Protein AF-A0A920T170-F1 (afdb_monomer_lite)

Secondary structure (DSSP, 8-state):
---S-PPP--TTS-GGGEEEEEEE-SSTHHHH-GGGTT-EEEEEEPP--S----------EEE-TTS-EEE--

Foldseek 3Di:
DDPPDDDDDPVPDDPLFFPDKDWAAPPVCVVPNPNQHRTDIDTDTDDPPDDDDDDDDDFDFDQDPVRDTDGDD

Structure (mmCIF, N/CA/C/O backbone):
data_AF-A0A920T170-F1
#
_entry.id   AF-A0A920T170-F1
#
loop_
_atom_site.group_PDB
_atom_site.id
_atom_site.type_symbol
_atom_site.label_atom_id
_atom_site.label_alt_id
_atom_site.label_comp_id
_atom_site.label_asym_id
_atom_site.label_entity_id
_atom_site.label_seq_id
_atom_site.pdbx_PDB_ins_code
_atom_site.Cartn_x
_atom_site.Cartn_y
_atom_site.Cartn_z
_atom_site.occupancy
_atom_site.B_iso_or_equiv
_atom_site.auth_seq_id
_atom_site.auth_comp_id
_atom_site.auth_asym_id
_atom_site.auth_atom_id
_atom_site.pdbx_PDB_model_num
ATOM 1 N N . MET A 1 1 ? -22.064 -7.914 -17.793 1.00 42.41 1 MET A N 1
ATOM 2 C CA . MET A 1 1 ? -21.571 -8.690 -16.637 1.00 42.41 1 MET A CA 1
ATOM 3 C C . MET A 1 1 ? -20.546 -7.807 -15.952 1.00 42.41 1 MET A C 1
ATOM 5 O O . MET A 1 1 ? -19.461 -7.641 -16.486 1.00 42.41 1 MET A O 1
ATOM 9 N N . ASN A 1 2 ? -20.944 -7.104 -14.893 1.00 47.34 2 ASN A N 1
ATOM 10 C CA . ASN A 1 2 ? -20.036 -6.241 -14.144 1.00 47.34 2 ASN A CA 1
ATOM 11 C C . ASN A 1 2 ? -19.331 -7.131 -13.120 1.00 47.34 2 ASN A C 1
ATOM 13 O O . ASN A 1 2 ? -19.961 -7.553 -12.153 1.00 47.34 2 ASN A O 1
ATOM 17 N N . VAL A 1 3 ? -18.082 -7.507 -13.383 1.00 60.34 3 VAL A N 1
ATOM 18 C CA . VAL A 1 3 ? -17.270 -8.212 -12.389 1.00 60.34 3 VAL A CA 1
ATOM 19 C C . VAL A 1 3 ? -16.857 -7.147 -11.380 1.00 60.34 3 VAL A C 1
ATOM 21 O O . VAL A 1 3 ? -16.007 -6.309 -11.669 1.00 60.34 3 VAL A O 1
ATOM 24 N N . GLY A 1 4 ? -17.563 -7.110 -10.249 1.00 57.59 4 GLY A N 1
ATOM 25 C CA . GLY A 1 4 ? -17.272 -6.222 -9.131 1.00 57.59 4 GLY A CA 1
ATOM 26 C C . GLY A 1 4 ? -15.883 -6.517 -8.583 1.00 57.59 4 GLY A C 1
ATOM 27 O O . GLY A 1 4 ?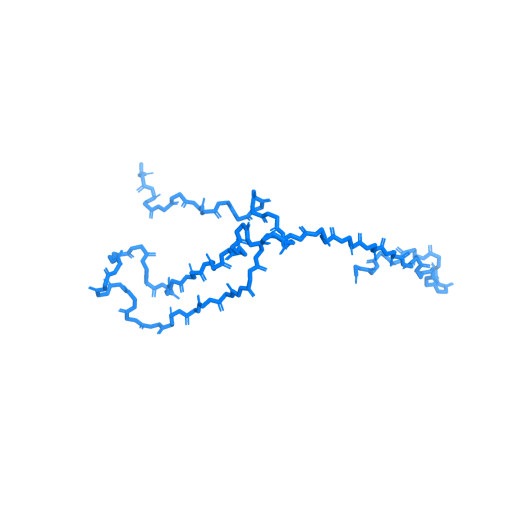 -15.714 -7.460 -7.825 1.00 57.59 4 GLY A O 1
ATOM 28 N N . ALA A 1 5 ? -14.905 -5.764 -9.072 1.00 62.81 5 ALA A N 1
ATOM 29 C CA . ALA A 1 5 ? -13.647 -5.394 -8.437 1.00 62.81 5 ALA A CA 1
ATOM 30 C C . ALA A 1 5 ? -12.822 -4.672 -9.510 1.00 62.81 5 ALA A C 1
ATOM 32 O O . ALA A 1 5 ? -12.296 -5.290 -10.436 1.00 62.81 5 ALA A O 1
ATOM 33 N N . GLN A 1 6 ? -12.728 -3.346 -9.422 1.00 70.38 6 GLN A N 1
ATOM 34 C CA . GLN A 1 6 ? -11.652 -2.638 -10.111 1.00 70.38 6 GLN A CA 1
ATOM 35 C C . GLN A 1 6 ? -10.362 -3.009 -9.374 1.00 70.38 6 GLN A C 1
ATOM 37 O O . GLN A 1 6 ? -10.273 -2.811 -8.163 1.00 70.38 6 GLN A O 1
ATOM 42 N N . ALA A 1 7 ? -9.396 -3.605 -10.074 1.00 71.38 7 ALA A N 1
ATOM 43 C CA . ALA A 1 7 ? -8.095 -3.873 -9.478 1.00 71.38 7 ALA A CA 1
ATOM 44 C C . ALA A 1 7 ? -7.473 -2.541 -9.033 1.00 71.38 7 ALA A C 1
ATOM 46 O O . ALA A 1 7 ? -7.475 -1.568 -9.788 1.00 71.38 7 ALA A O 1
ATOM 47 N N . VAL A 1 8 ? -6.968 -2.494 -7.802 1.00 79.25 8 VAL A N 1
ATOM 48 C CA . VAL A 1 8 ? -6.275 -1.310 -7.290 1.00 79.25 8 VAL A CA 1
ATOM 49 C C . VAL A 1 8 ? -4.890 -1.253 -7.929 1.00 79.25 8 VAL A C 1
ATOM 51 O O . VAL A 1 8 ? -4.104 -2.189 -7.781 1.00 79.25 8 VAL A O 1
ATOM 54 N N . ASP A 1 9 ? -4.585 -0.156 -8.622 1.00 85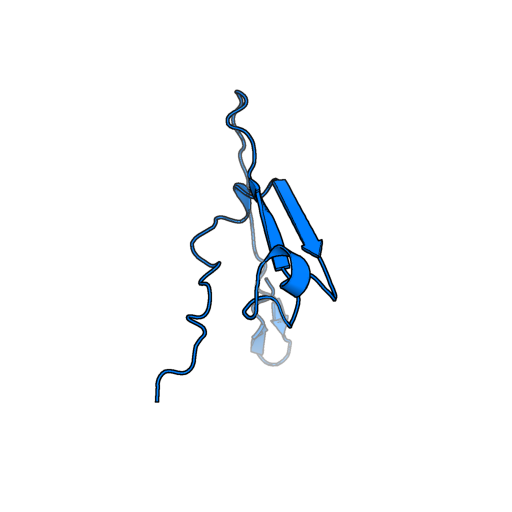.88 9 ASP A N 1
ATOM 55 C CA . ASP A 1 9 ? -3.236 0.117 -9.116 1.00 85.88 9 ASP A CA 1
ATOM 56 C C . ASP A 1 9 ? -2.392 0.753 -8.005 1.00 85.88 9 ASP A C 1
ATOM 58 O O . ASP A 1 9 ? -2.586 1.904 -7.615 1.00 85.88 9 ASP A O 1
ATOM 62 N N . ILE A 1 10 ? -1.451 -0.028 -7.480 1.00 84.75 10 ILE A N 1
ATOM 63 C CA . ILE A 1 10 ? -0.521 0.394 -6.428 1.00 84.75 10 ILE A CA 1
ATOM 64 C C . ILE A 1 10 ? 0.761 1.029 -6.984 1.00 84.75 10 ILE A C 1
ATOM 66 O O . ILE A 1 10 ? 1.559 1.554 -6.212 1.00 84.75 10 ILE A O 1
ATOM 70 N N . GLY A 1 11 ? 0.969 1.011 -8.306 1.00 87.62 11 GLY A N 1
ATOM 71 C CA . GLY A 1 11 ? 2.169 1.551 -8.950 1.00 87.62 11 GLY A CA 1
ATOM 72 C C . GLY A 1 11 ? 2.287 3.073 -8.855 1.00 87.62 11 GLY A C 1
ATOM 73 O O . GLY A 1 11 ? 3.377 3.620 -9.005 1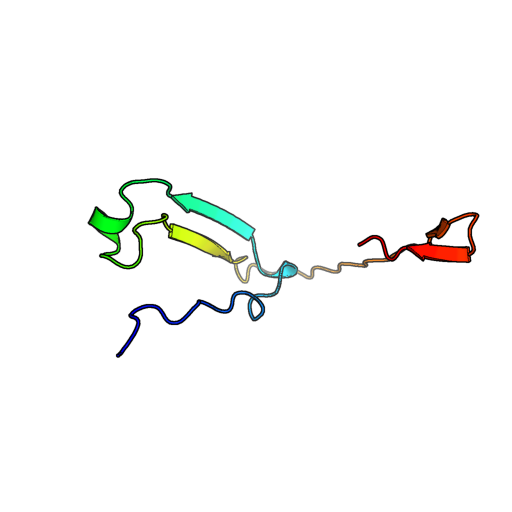.00 87.62 11 GLY A O 1
ATOM 74 N N . MET A 1 12 ? 1.182 3.763 -8.560 1.00 87.56 12 MET A N 1
ATOM 75 C CA . MET A 1 12 ? 1.164 5.214 -8.361 1.00 87.56 12 MET A CA 1
ATOM 76 C C . MET A 1 12 ? 1.742 5.663 -7.013 1.00 87.56 12 MET A C 1
ATOM 78 O O . MET A 1 12 ? 2.014 6.850 -6.851 1.00 87.56 12 MET A O 1
ATOM 82 N N . ILE A 1 13 ? 1.926 4.756 -6.046 1.00 88.81 13 ILE A N 1
ATOM 83 C CA . ILE A 1 13 ? 2.491 5.083 -4.731 1.00 88.81 13 ILE A CA 1
ATOM 84 C C . ILE A 1 13 ? 4.010 4.864 -4.784 1.00 88.81 13 ILE A C 1
ATOM 86 O O . ILE A 1 13 ? 4.454 3.718 -4.878 1.00 88.81 13 ILE A O 1
ATOM 90 N N . PRO A 1 14 ? 4.840 5.920 -4.683 1.00 88.50 14 PRO A N 1
ATOM 91 C CA . PRO A 1 14 ? 6.289 5.753 -4.658 1.00 88.50 14 PRO A CA 1
ATOM 92 C C . PRO A 1 14 ? 6.726 4.981 -3.408 1.00 88.50 14 PRO A C 1
ATOM 94 O O . PRO A 1 14 ? 6.322 5.325 -2.296 1.00 88.50 14 PRO A O 1
ATOM 97 N N . SER A 1 15 ? 7.610 3.990 -3.555 1.00 87.75 15 SER A N 1
ATOM 98 C CA . SER A 1 15 ? 8.139 3.203 -2.425 1.00 87.75 15 SER A CA 1
ATOM 99 C C . SER A 1 15 ? 8.807 4.082 -1.365 1.00 87.75 15 SER A C 1
ATOM 101 O O . SER A 1 15 ? 8.616 3.866 -0.170 1.00 87.75 15 SER A O 1
ATOM 103 N N . ILE A 1 16 ? 9.509 5.135 -1.795 1.00 87.56 16 ILE A N 1
ATOM 104 C CA . ILE A 1 16 ? 10.139 6.114 -0.904 1.00 87.56 16 ILE A CA 1
ATOM 105 C C . ILE A 1 16 ? 9.125 6.855 -0.020 1.00 87.56 16 ILE A C 1
ATOM 107 O O . ILE A 1 16 ? 9.490 7.311 1.062 1.00 87.56 16 ILE A O 1
ATOM 111 N N . ALA A 1 17 ? 7.857 6.960 -0.430 1.00 89.56 17 ALA A N 1
ATOM 112 C CA . ALA A 1 17 ? 6.805 7.609 0.349 1.00 89.56 17 ALA A CA 1
ATOM 113 C C . ALA A 1 17 ? 6.176 6.679 1.400 1.00 89.56 17 ALA A C 1
ATOM 115 O O . ALA A 1 17 ? 5.499 7.155 2.311 1.00 89.56 17 ALA A O 1
ATOM 116 N N . VAL A 1 18 ? 6.396 5.364 1.314 1.00 91.38 18 VAL A N 1
ATOM 117 C CA . VAL A 1 18 ? 5.813 4.385 2.239 1.00 91.38 18 VAL A CA 1
ATOM 118 C C . VAL A 1 18 ? 6.644 4.312 3.523 1.00 91.38 18 VAL A C 1
ATOM 120 O O . VAL A 1 18 ? 7.865 4.165 3.501 1.00 91.38 18 VAL A O 1
ATOM 123 N N . LYS A 1 19 ? 5.969 4.409 4.671 1.00 92.00 19 LYS A N 1
ATOM 124 C CA . LYS A 1 19 ? 6.555 4.245 6.009 1.00 92.00 19 LYS A CA 1
ATOM 125 C C . LYS A 1 19 ? 6.468 2.798 6.476 1.00 92.00 19 LYS A C 1
ATOM 127 O O . LYS A 1 19 ? 7.448 2.254 6.972 1.00 92.00 19 LYS A O 1
ATOM 132 N N . ARG A 1 20 ? 5.289 2.183 6.346 1.00 93.94 20 ARG A N 1
ATOM 133 C CA . ARG A 1 20 ? 5.055 0.761 6.636 1.00 93.94 20 ARG A CA 1
ATOM 134 C C . ARG A 1 20 ? 3.800 0.254 5.932 1.00 93.94 20 ARG A C 1
ATOM 136 O O . ARG A 1 20 ? 2.917 1.040 5.595 1.00 93.94 20 ARG A O 1
ATOM 143 N N . LEU A 1 21 ? 3.721 -1.063 5.778 1.00 93.69 21 LEU A N 1
ATOM 144 C CA . LEU A 1 21 ? 2.536 -1.772 5.311 1.00 93.69 21 LEU A CA 1
ATOM 145 C C . LEU A 1 21 ? 1.930 -2.560 6.471 1.00 93.69 21 LEU A C 1
ATOM 147 O O . LEU A 1 21 ? 2.629 -3.322 7.139 1.00 93.69 21 LEU A O 1
ATOM 151 N N . GLU A 1 22 ? 0.632 -2.407 6.677 1.00 93.94 22 GLU A N 1
ATOM 152 C CA . GLU A 1 22 ? -0.148 -3.237 7.587 1.00 93.94 22 GLU A CA 1
ATOM 153 C C . GLU A 1 22 ? -1.046 -4.153 6.757 1.00 93.94 22 GLU A C 1
ATOM 155 O O . GLU A 1 22 ? -1.665 -3.720 5.785 1.00 93.94 22 GLU A O 1
ATOM 160 N N . VAL A 1 23 ? -1.101 -5.432 7.121 1.00 93.19 23 VAL A N 1
ATOM 161 C CA . VAL A 1 23 ? -1.907 -6.421 6.403 1.00 93.19 23 VAL A CA 1
ATOM 162 C C . VAL A 1 23 ? -2.854 -7.073 7.386 1.00 93.19 23 VAL A C 1
ATOM 164 O O . VAL A 1 23 ? -2.414 -7.727 8.333 1.00 93.19 23 VAL A O 1
ATOM 167 N N . LEU A 1 24 ? -4.149 -6.921 7.129 1.00 91.88 24 LEU A N 1
ATOM 168 C CA . LEU A 1 24 ? -5.185 -7.635 7.852 1.00 91.88 24 LEU A CA 1
ATOM 169 C C . LEU A 1 24 ? -5.624 -8.833 7.013 1.00 91.88 24 LEU A C 1
ATOM 171 O O . LEU A 1 24 ? -6.196 -8.677 5.933 1.00 91.88 24 LEU A O 1
ATOM 175 N N . ARG A 1 25 ? -5.309 -10.026 7.514 1.00 88.62 25 ARG A N 1
ATOM 176 C CA . ARG A 1 25 ? -5.671 -11.309 6.906 1.00 88.62 25 ARG A CA 1
ATOM 177 C C . ARG A 1 25 ? -6.914 -11.836 7.605 1.00 88.62 25 ARG A C 1
ATOM 179 O O . ARG A 1 25 ? -6.978 -11.719 8.822 1.00 88.62 25 ARG A O 1
ATOM 186 N N . ASP A 1 26 ? -7.825 -12.424 6.833 1.00 82.44 26 ASP A N 1
ATOM 187 C CA . ASP A 1 26 ? -9.064 -13.072 7.279 1.00 82.44 26 ASP A CA 1
ATOM 188 C C . ASP A 1 26 ? -10.030 -12.167 8.078 1.00 82.44 26 ASP A C 1
ATOM 190 O O . ASP A 1 26 ? -9.683 -11.497 9.044 1.00 82.44 26 ASP A O 1
ATOM 194 N N . GLY A 1 27 ? -11.300 -12.115 7.668 1.00 79.88 27 GLY A N 1
ATOM 195 C CA . GLY A 1 27 ? -12.333 -11.357 8.395 1.00 79.88 27 GLY A CA 1
ATOM 196 C C . GLY A 1 27 ? -12.287 -9.833 8.225 1.00 79.88 27 GLY A C 1
ATOM 197 O O . GLY A 1 27 ? -13.123 -9.133 8.796 1.00 79.88 27 GLY A O 1
ATOM 198 N N . ALA A 1 28 ? -11.396 -9.302 7.382 1.00 84.94 28 ALA A N 1
ATOM 199 C CA . ALA A 1 28 ? -11.402 -7.885 7.016 1.00 84.94 28 ALA A CA 1
ATOM 200 C C . ALA A 1 28 ? -12.732 -7.461 6.360 1.00 84.94 28 ALA A C 1
ATOM 202 O O . ALA A 1 28 ? -13.151 -6.314 6.496 1.00 84.94 28 ALA A O 1
ATOM 203 N N . SER A 1 29 ? -13.449 -8.396 5.730 1.00 84.38 29 SER A N 1
ATOM 204 C CA . SER A 1 29 ? -14.771 -8.163 5.146 1.00 84.38 29 SER A CA 1
ATOM 205 C C . SER A 1 29 ? -15.856 -7.767 6.149 1.00 84.38 29 SER A C 1
ATOM 207 O O . SER A 1 29 ? -16.786 -7.058 5.770 1.00 84.38 29 SER A O 1
ATOM 209 N N . ALA A 1 30 ? -15.723 -8.131 7.431 1.00 86.12 30 ALA A N 1
ATOM 210 C CA . ALA A 1 30 ? -16.644 -7.674 8.474 1.00 86.12 30 ALA A CA 1
ATOM 211 C C . ALA A 1 30 ? -16.539 -6.160 8.723 1.00 86.12 30 ALA A C 1
ATOM 213 O O . ALA A 1 30 ? -17.525 -5.531 9.099 1.00 86.12 30 ALA A O 1
ATOM 214 N N . GLN A 1 31 ? -15.358 -5.576 8.496 1.00 86.31 31 GLN A N 1
ATOM 215 C CA . GLN A 1 31 ? -15.100 -4.154 8.719 1.00 86.31 31 GLN A CA 1
ATOM 216 C C . GLN A 1 31 ? -15.100 -3.334 7.421 1.00 86.31 31 GLN A C 1
ATOM 218 O O . GLN A 1 31 ? -15.485 -2.166 7.448 1.00 86.31 31 GLN A O 1
ATOM 223 N N . TYR A 1 32 ? -14.675 -3.936 6.307 1.00 86.44 32 TYR A N 1
ATOM 224 C CA . TYR A 1 32 ? -14.407 -3.257 5.034 1.00 86.44 32 TYR A CA 1
ATOM 225 C C . TYR A 1 32 ? -15.293 -3.733 3.865 1.00 86.44 32 TYR A C 1
ATOM 227 O O . TYR A 1 32 ? -15.189 -3.192 2.769 1.00 86.44 32 TYR A O 1
ATOM 235 N N . GLY A 1 33 ? -16.198 -4.694 4.082 1.00 87.00 33 GLY A N 1
ATOM 236 C CA . GLY A 1 33 ? -17.178 -5.141 3.084 1.00 87.00 33 GLY A CA 1
ATOM 237 C C . GLY A 1 33 ? -16.728 -6.313 2.204 1.00 87.00 33 GLY A C 1
ATOM 238 O O . GLY A 1 33 ? -15.672 -6.912 2.401 1.00 87.00 33 GLY A O 1
ATOM 239 N N . SER A 1 34 ? -17.560 -6.674 1.220 1.00 85.62 34 SER A N 1
ATOM 240 C CA . SER A 1 34 ? -17.374 -7.865 0.370 1.00 85.62 34 SER A CA 1
ATOM 241 C C . SER A 1 34 ? -16.082 -7.865 -0.441 1.00 85.62 34 SER A C 1
ATOM 243 O O . SER A 1 34 ? -15.589 -8.927 -0.798 1.00 85.62 34 SER A O 1
ATOM 245 N N . ASP A 1 35 ? -15.507 -6.698 -0.705 1.00 83.25 35 ASP A N 1
ATOM 246 C CA . ASP A 1 35 ? -14.305 -6.581 -1.533 1.00 83.25 35 ASP A CA 1
ATOM 247 C C . ASP A 1 35 ? -13.032 -6.957 -0.748 1.00 83.25 35 ASP A C 1
ATOM 249 O O . ASP A 1 35 ? -11.970 -7.167 -1.327 1.00 83.25 35 ASP A O 1
ATOM 253 N N . ALA A 1 36 ? -13.151 -7.128 0.574 1.00 86.75 36 ALA A N 1
ATOM 254 C CA . ALA A 1 36 ? -12.077 -7.495 1.493 1.00 86.75 36 ALA A CA 1
ATOM 255 C C . ALA A 1 36 ? -12.046 -9.001 1.844 1.00 86.75 36 ALA A C 1
ATOM 257 O O . ALA A 1 36 ? -11.555 -9.383 2.908 1.00 86.75 36 ALA A O 1
ATOM 258 N N . ILE A 1 37 ? -12.564 -9.876 0.968 1.00 85.06 37 ILE A N 1
ATOM 259 C CA . ILE A 1 37 ? -12.572 -11.344 1.168 1.00 85.06 37 ILE A CA 1
ATOM 260 C C . ILE A 1 37 ? -11.155 -11.913 1.328 1.00 85.06 37 ILE A C 1
ATOM 262 O O . ILE A 1 37 ? -10.933 -12.752 2.195 1.00 85.06 37 ILE A O 1
ATOM 266 N N . ALA A 1 38 ? -10.197 -11.446 0.522 1.00 85.69 38 ALA A N 1
ATOM 267 C CA . ALA A 1 38 ? -8.797 -11.879 0.598 1.00 85.69 38 ALA A CA 1
ATOM 268 C C . ALA A 1 38 ? -7.993 -11.160 1.702 1.00 85.69 38 ALA A C 1
ATOM 270 O O . ALA A 1 38 ? -6.835 -11.499 1.944 1.00 85.69 38 ALA A O 1
ATOM 271 N N . GLY A 1 39 ? -8.593 -10.166 2.364 1.00 87.88 39 GLY A N 1
ATOM 272 C CA . GLY A 1 39 ? -7.934 -9.286 3.326 1.00 87.88 39 GLY A CA 1
ATOM 273 C C . GLY A 1 39 ? -7.812 -7.840 2.843 1.00 87.88 39 GLY A C 1
ATOM 274 O O . GLY A 1 39 ? -8.310 -7.470 1.780 1.00 87.88 39 GLY A O 1
ATOM 275 N N . VAL A 1 40 ? -7.149 -7.014 3.655 1.00 91.25 40 VAL A N 1
ATOM 276 C CA . VAL A 1 40 ? -6.906 -5.586 3.390 1.00 91.25 40 VAL A CA 1
ATOM 277 C C . VAL A 1 40 ? -5.433 -5.266 3.600 1.00 91.25 40 VAL A C 1
ATOM 279 O O . VAL A 1 40 ? -4.814 -5.711 4.568 1.00 91.25 40 VAL A O 1
ATOM 282 N N . MET A 1 41 ? -4.887 -4.458 2.695 1.00 91.69 41 MET A N 1
ATOM 283 C CA . MET A 1 41 ? -3.569 -3.846 2.822 1.00 91.69 41 MET A CA 1
ATOM 284 C C . MET A 1 41 ? -3.736 -2.359 3.121 1.00 91.69 41 MET A C 1
ATOM 286 O O . MET A 1 41 ? -4.425 -1.653 2.388 1.00 91.69 41 MET A O 1
ATOM 290 N N . ASN A 1 42 ? -3.096 -1.887 4.186 1.00 92.00 42 ASN A N 1
ATOM 291 C CA . ASN A 1 42 ? -3.093 -0.490 4.594 1.00 92.00 42 ASN A CA 1
ATOM 292 C C . ASN A 1 42 ? -1.675 0.078 4.467 1.00 92.00 42 ASN A C 1
ATOM 294 O O . ASN A 1 42 ? -0.755 -0.329 5.183 1.00 92.00 42 ASN A O 1
ATOM 298 N N . PHE A 1 43 ? -1.497 1.009 3.534 1.00 93.50 43 PHE A N 1
ATOM 299 C CA . PHE A 1 43 ? -0.229 1.688 3.295 1.00 93.50 43 PHE A CA 1
ATOM 300 C C . PHE A 1 43 ? -0.159 2.935 4.166 1.00 93.50 43 PHE A C 1
ATOM 302 O O . PHE A 1 43 ? -0.863 3.914 3.931 1.00 93.50 43 PHE A O 1
ATOM 309 N N . ILE A 1 44 ? 0.726 2.921 5.157 1.00 94.00 44 ILE A N 1
ATOM 310 C CA . ILE A 1 44 ? 1.002 4.107 5.957 1.00 94.00 44 ILE A CA 1
ATOM 311 C C . ILE A 1 44 ? 2.112 4.888 5.267 1.00 94.00 44 ILE A C 1
ATOM 313 O O . ILE A 1 44 ? 3.222 4.375 5.099 1.00 94.00 44 ILE A O 1
ATOM 317 N N . LEU A 1 45 ? 1.816 6.124 4.876 1.00 92.69 45 LEU A N 1
ATOM 318 C CA . LEU A 1 45 ? 2.783 7.022 4.252 1.00 92.69 45 LEU A CA 1
ATOM 319 C C . LEU A 1 45 ? 3.669 7.703 5.301 1.00 92.69 45 LEU A C 1
ATOM 321 O O . LEU A 1 45 ? 3.336 7.766 6.487 1.00 92.69 45 LEU A O 1
ATOM 325 N N . LYS A 1 46 ? 4.839 8.170 4.868 1.00 90.00 46 LYS A N 1
ATOM 326 C CA . LYS A 1 46 ? 5.707 9.014 5.689 1.00 90.00 46 LYS A CA 1
ATOM 327 C C . LYS A 1 46 ? 5.014 10.352 5.949 1.00 90.00 46 LYS A C 1
ATOM 329 O O . LYS A 1 46 ? 4.367 10.909 5.068 1.00 90.00 46 LYS A O 1
ATOM 334 N N . ASP A 1 47 ? 5.169 10.849 7.169 1.00 87.38 47 ASP A N 1
ATOM 335 C CA . ASP A 1 47 ? 4.677 12.164 7.563 1.00 87.38 47 ASP A CA 1
ATOM 336 C C . ASP A 1 47 ? 5.540 13.248 6.897 1.00 87.38 47 ASP A C 1
ATOM 338 O O . ASP A 1 47 ? 6.739 13.043 6.702 1.00 87.38 47 ASP A O 1
ATOM 342 N N . ASN A 1 48 ? 4.967 14.421 6.614 1.00 73.44 48 ASN A N 1
ATOM 343 C CA . ASN A 1 48 ? 5.683 15.599 6.090 1.00 73.44 48 ASN A CA 1
ATOM 344 C C . ASN A 1 48 ? 6.660 16.229 7.114 1.00 73.44 48 ASN A C 1
ATOM 346 O O . ASN A 1 48 ? 6.944 17.424 7.057 1.00 73.44 48 ASN A O 1
ATOM 350 N N . ASN A 1 49 ? 7.154 15.450 8.080 1.00 63.22 49 ASN A N 1
ATOM 351 C CA . ASN A 1 49 ? 8.041 15.944 9.120 1.00 63.22 49 ASN A CA 1
ATOM 352 C C . ASN A 1 49 ? 9.391 16.342 8.515 1.00 63.22 49 ASN A C 1
ATOM 354 O O . ASN A 1 49 ? 10.023 15.595 7.771 1.00 63.22 49 ASN A O 1
ATOM 358 N N . GLU A 1 50 ? 9.776 17.566 8.845 1.00 66.69 50 GLU A N 1
ATOM 359 C CA . GLU A 1 50 ? 10.783 18.391 8.194 1.00 66.69 50 GLU A CA 1
ATOM 360 C C . GLU A 1 50 ? 12.159 17.705 8.110 1.00 66.69 50 GLU A C 1
ATOM 362 O O . GLU A 1 50 ? 12.782 17.371 9.118 1.00 66.69 50 GLU A O 1
ATOM 367 N N . GLY A 1 51 ? 12.644 17.497 6.884 1.00 73.06 51 GLY A N 1
ATOM 368 C CA . GLY A 1 51 ? 13.958 16.928 6.586 1.00 73.06 51 GLY A CA 1
ATOM 369 C C . GLY A 1 51 ? 14.114 16.610 5.096 1.00 73.06 51 GLY A C 1
ATOM 370 O O . GLY A 1 51 ? 13.134 16.576 4.357 1.00 73.06 51 GLY A O 1
ATOM 371 N N . VAL A 1 52 ? 15.347 16.377 4.637 1.00 79.88 52 VAL A N 1
ATOM 372 C CA . VAL A 1 52 ? 15.630 15.969 3.249 1.00 79.88 52 VAL A CA 1
ATOM 373 C C . VAL A 1 52 ? 16.107 14.518 3.238 1.00 79.88 52 VAL A C 1
ATOM 375 O O . VAL A 1 52 ? 17.064 14.180 3.932 1.00 79.88 52 VAL A O 1
ATOM 378 N N . GLN A 1 53 ? 15.451 13.659 2.453 1.00 76.06 53 GLN A N 1
ATOM 379 C CA . GLN A 1 53 ? 15.908 12.294 2.179 1.00 76.06 53 GLN A CA 1
ATOM 380 C C . GLN A 1 53 ? 16.504 12.210 0.774 1.00 76.06 53 GLN A C 1
ATOM 382 O O . GLN A 1 53 ? 15.883 12.639 -0.195 1.00 76.06 53 GLN A O 1
ATOM 387 N N . PHE A 1 54 ? 17.692 11.616 0.678 1.00 82.94 54 PHE A N 1
ATOM 388 C CA . PHE A 1 54 ? 18.342 11.273 -0.581 1.00 82.94 54 PHE A CA 1
ATOM 389 C C . PHE A 1 54 ? 18.575 9.766 -0.617 1.00 82.94 54 PHE A C 1
ATOM 391 O O . PHE A 1 54 ? 19.142 9.202 0.317 1.00 82.94 54 PHE A O 1
ATOM 398 N N . GLU A 1 55 ? 18.145 9.128 -1.698 1.00 79.88 55 GLU A N 1
ATOM 399 C CA . GLU A 1 55 ? 18.347 7.705 -1.947 1.00 79.88 55 GLU A CA 1
ATOM 400 C C . GLU A 1 55 ? 19.051 7.546 -3.295 1.00 79.88 55 GLU A C 1
ATOM 402 O O . GLU A 1 55 ? 18.652 8.152 -4.289 1.00 79.88 55 GLU A O 1
ATOM 407 N N . VAL A 1 56 ? 20.127 6.760 -3.317 1.00 87.94 56 VAL A N 1
ATOM 408 C CA . VAL A 1 56 ? 20.874 6.436 -4.534 1.00 87.94 56 VAL A CA 1
ATOM 409 C C . VAL A 1 56 ? 20.814 4.930 -4.709 1.00 87.94 56 VAL A C 1
ATOM 411 O O . VAL A 1 56 ? 21.364 4.185 -3.902 1.00 87.94 56 VAL A O 1
ATOM 414 N N . MET A 1 57 ? 20.144 4.489 -5.770 1.00 81.00 57 MET A N 1
ATOM 415 C CA . MET A 1 57 ? 20.113 3.089 -6.181 1.00 81.00 57 MET A CA 1
ATOM 416 C C . MET A 1 57 ? 21.064 2.881 -7.360 1.00 81.00 57 MET A C 1
ATOM 418 O O . MET A 1 57 ? 21.018 3.618 -8.345 1.00 81.00 57 MET A O 1
ATOM 422 N N . SER A 1 58 ? 21.901 1.849 -7.278 1.00 86.06 58 SER A N 1
ATOM 423 C CA . SER A 1 58 ? 22.752 1.381 -8.374 1.00 86.06 58 SER A CA 1
ATOM 424 C C . SER A 1 58 ? 22.503 -0.108 -8.614 1.00 86.06 58 SER A C 1
ATOM 426 O O . SER A 1 58 ? 22.609 -0.894 -7.676 1.00 86.06 58 SER A O 1
ATOM 428 N N . GLY A 1 59 ? 22.196 -0.498 -9.853 1.00 80.44 59 GLY A N 1
ATOM 429 C CA . GLY A 1 59 ? 22.082 -1.904 -10.256 1.00 80.44 59 GLY A CA 1
ATOM 430 C C . GLY A 1 59 ? 23.377 -2.429 -10.882 1.00 80.44 59 GLY A C 1
ATOM 431 O O . GLY A 1 59 ? 24.128 -1.669 -11.495 1.00 80.44 59 GLY A O 1
ATOM 432 N N . HIS A 1 60 ? 23.628 -3.734 -10.758 1.00 78.69 60 HI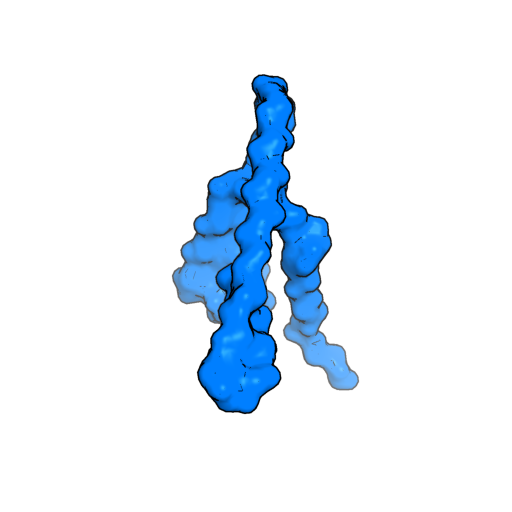S A N 1
ATOM 433 C CA . HIS A 1 60 ? 24.748 -4.409 -11.417 1.00 78.69 60 HIS A CA 1
ATOM 434 C C . HIS A 1 60 ? 24.239 -5.372 -12.490 1.00 78.69 60 HIS A C 1
ATOM 436 O O . HIS A 1 60 ? 23.440 -6.265 -12.215 1.00 78.69 60 HIS A O 1
ATOM 442 N N . TRP A 1 61 ? 24.756 -5.227 -13.711 1.00 73.06 61 TRP A N 1
ATOM 443 C CA . TRP A 1 61 ? 24.540 -6.197 -14.779 1.00 73.06 61 TRP A CA 1
ATOM 444 C C . TRP A 1 61 ? 25.492 -7.370 -14.569 1.00 73.06 61 TRP A C 1
ATOM 446 O O . TRP A 1 61 ? 26.707 -7.218 -14.698 1.00 73.06 61 TRP A O 1
ATOM 456 N N . MET A 1 62 ? 24.952 -8.538 -14.230 1.00 68.31 62 MET A N 1
ATOM 457 C CA . MET A 1 62 ? 25.737 -9.768 -14.229 1.00 68.31 62 MET A CA 1
ATOM 458 C C . MET A 1 62 ? 25.551 -10.436 -15.591 1.00 68.31 62 MET A C 1
ATOM 460 O O . MET A 1 62 ? 24.454 -10.866 -15.947 1.00 68.31 62 MET A O 1
ATOM 464 N N . THR A 1 63 ? 26.621 -10.500 -16.378 1.00 73.44 63 THR A N 1
ATOM 465 C CA . THR A 1 63 ? 26.648 -11.309 -17.599 1.00 73.44 63 THR A CA 1
ATOM 466 C C . THR A 1 63 ? 26.906 -12.748 -17.185 1.00 73.44 63 THR A C 1
ATOM 468 O O . THR A 1 63 ? 27.969 -13.052 -16.643 1.00 73.44 63 THR A O 1
ATOM 471 N N . ALA A 1 64 ? 25.929 -13.629 -17.392 1.00 68.38 64 ALA A N 1
ATOM 472 C CA . ALA A 1 64 ? 26.140 -15.053 -17.191 1.00 68.38 64 ALA A CA 1
ATOM 473 C C . ALA A 1 64 ? 27.142 -15.578 -18.239 1.00 68.38 64 ALA A C 1
ATOM 475 O O . ALA A 1 64 ? 27.210 -15.062 -19.355 1.00 68.38 64 ALA A O 1
ATOM 476 N N . GLU A 1 65 ? 27.933 -16.592 -17.882 1.00 69.75 65 GLU A N 1
ATOM 477 C CA . GLU A 1 65 ? 29.033 -17.150 -18.697 1.00 69.75 65 GLU A CA 1
ATOM 478 C C . GLU A 1 65 ? 28.586 -17.616 -20.101 1.00 69.75 65 GLU A C 1
ATOM 480 O O . GLU A 1 65 ? 29.368 -17.667 -21.044 1.00 69.75 65 GLU A O 1
ATOM 485 N N . ASN A 1 66 ? 27.291 -17.870 -20.268 1.00 74.75 66 ASN A N 1
ATOM 486 C CA . ASN A 1 66 ? 26.605 -18.195 -21.516 1.00 74.75 66 ASN A CA 1
ATOM 487 C C . ASN A 1 66 ? 26.114 -16.965 -22.320 1.00 74.75 66 ASN A C 1
ATOM 489 O O . ASN A 1 66 ? 25.279 -17.111 -23.210 1.00 74.75 66 ASN A O 1
ATOM 493 N N . GLY A 1 67 ? 26.605 -15.757 -22.028 1.00 65.25 67 GLY A N 1
ATOM 494 C CA . GLY A 1 67 ? 26.314 -14.535 -22.792 1.00 65.25 67 GLY A CA 1
ATOM 495 C C . GLY A 1 67 ? 24.930 -13.928 -22.543 1.00 65.25 67 GLY A C 1
ATOM 496 O O . GLY A 1 67 ? 24.551 -12.967 -23.210 1.00 65.25 67 GLY A O 1
ATOM 497 N N . VAL A 1 68 ? 24.171 -14.454 -21.579 1.00 74.12 68 VAL A N 1
ATOM 498 C CA . VAL A 1 68 ? 22.864 -13.909 -21.199 1.00 74.12 68 VAL A CA 1
ATOM 499 C C . VAL A 1 68 ? 23.070 -12.897 -20.077 1.00 74.12 68 VAL A C 1
ATOM 501 O O . VAL A 1 68 ? 23.412 -13.258 -18.951 1.00 74.12 68 VAL A O 1
ATOM 504 N N . ALA A 1 69 ? 22.874 -11.614 -20.378 1.00 65.19 69 ALA A N 1
ATOM 505 C CA . ALA A 1 69 ? 22.810 -10.583 -19.351 1.00 65.19 69 ALA A CA 1
ATOM 506 C C . ALA A 1 69 ? 21.560 -10.820 -18.492 1.00 65.19 69 ALA A C 1
ATOM 508 O O . ALA A 1 69 ? 20.435 -10.725 -18.987 1.00 65.19 69 ALA A O 1
ATOM 509 N N . VAL A 1 70 ? 21.749 -11.146 -17.212 1.00 68.12 70 VAL A N 1
ATOM 510 C CA . VAL A 1 70 ? 20.642 -11.239 -16.259 1.00 68.12 70 VAL A CA 1
ATOM 511 C C . VAL A 1 70 ? 20.476 -9.885 -15.577 1.00 68.12 70 VAL A C 1
ATOM 513 O O . VAL A 1 70 ? 21.375 -9.396 -14.894 1.00 68.12 70 VAL A O 1
ATOM 516 N N . ASN A 1 71 ? 19.321 -9.250 -15.785 1.00 67.06 71 ASN A N 1
ATOM 517 C CA . ASN A 1 71 ? 18.943 -8.063 -15.026 1.00 67.06 71 ASN A CA 1
ATOM 518 C C . ASN A 1 71 ? 18.504 -8.519 -13.631 1.00 67.06 71 ASN A C 1
ATOM 520 O O . ASN A 1 71 ? 17.439 -9.125 -13.498 1.00 67.06 71 ASN A O 1
ATOM 524 N N . LYS A 1 72 ? 19.325 -8.283 -12.605 1.00 60.97 72 LYS A N 1
ATOM 525 C CA . LYS A 1 72 ? 18.919 -8.514 -11.219 1.00 60.97 72 LYS A CA 1
ATOM 526 C C . LYS A 1 72 ? 18.635 -7.164 -10.571 1.00 60.97 72 LYS A C 1
ATOM 528 O O . LYS A 1 72 ? 19.532 -6.330 -10.484 1.00 60.97 72 LYS A O 1
ATOM 533 N N . MET A 1 73 ? 17.366 -6.982 -10.203 1.00 56.22 73 MET A N 1
ATOM 534 C CA . MET A 1 73 ? 16.882 -5.850 -9.408 1.00 56.22 73 MET A CA 1
ATOM 535 C C . MET A 1 73 ? 17.509 -5.864 -8.017 1.00 56.22 73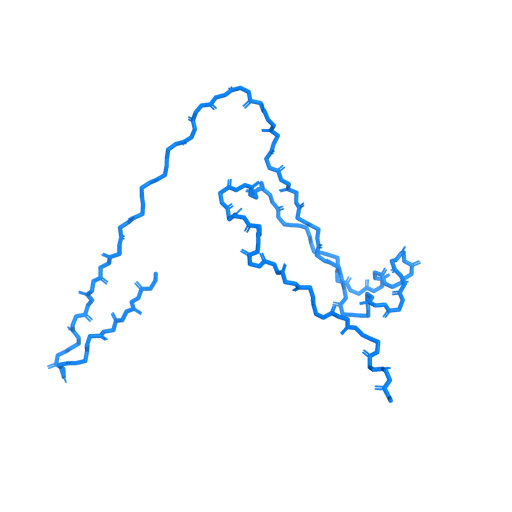 MET A C 1
ATOM 537 O O . MET A 1 73 ? 17.706 -6.983 -7.480 1.00 56.22 73 MET A O 1
#

pLDDT: mean 79.95, std 11.71, range [42.41, 94.0]

Sequence (73 aa):
MNVGAQAVDIGMIPSIAVKRLEVLRDGASAQYGSDAIAGVMNFILKDNNEGVQFEVMSGHWMTAENGVAVNKM

Radius of gyration: 19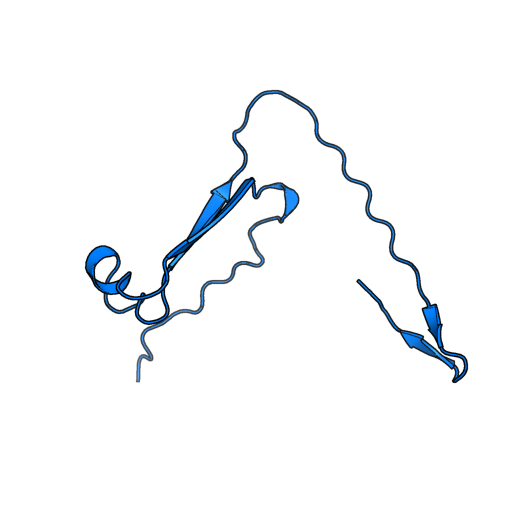.29 Å; chains: 1; bounding box: 51×37×32 Å